Protein AF-A0AA41ME59-F1 (afdb_monomer)

Structure (mmCIF, N/CA/C/O backbone):
data_AF-A0AA41ME59-F1
#
_entry.id   AF-A0AA41ME59-F1
#
loop_
_atom_site.group_PDB
_atom_site.id
_atom_site.type_symbol
_atom_site.label_atom_id
_atom_site.label_alt_id
_atom_site.label_comp_id
_atom_site.label_asym_id
_atom_site.label_entity_id
_atom_site.label_seq_id
_atom_site.pdbx_PDB_ins_code
_atom_site.Cartn_x
_atom_site.Cartn_y
_atom_site.Cartn_z
_atom_site.occupancy
_atom_site.B_iso_or_equiv
_atom_site.auth_seq_id
_atom_site.auth_comp_id
_atom_site.auth_asym_id
_atom_site.auth_atom_id
_atom_site.pdbx_PDB_model_num
ATOM 1 N N . MET A 1 1 ? -13.626 -35.459 -12.668 1.00 35.97 1 MET A N 1
ATOM 2 C CA . MET A 1 1 ? -12.346 -35.009 -12.084 1.00 35.97 1 MET A CA 1
ATOM 3 C C . MET A 1 1 ? -11.992 -33.695 -12.755 1.00 35.97 1 MET A C 1
ATOM 5 O O . MET A 1 1 ? -11.531 -33.716 -13.886 1.00 35.97 1 MET A O 1
ATOM 9 N N . VAL A 1 2 ? -12.325 -32.569 -12.123 1.00 38.31 2 VAL A N 1
ATOM 10 C CA . VAL A 1 2 ? -11.867 -31.252 -12.584 1.00 38.31 2 VAL A CA 1
ATOM 11 C C . VAL A 1 2 ? -10.437 -31.118 -12.087 1.00 38.31 2 VAL A C 1
ATOM 13 O O . VAL A 1 2 ? -10.201 -31.060 -10.885 1.00 38.31 2 VAL A O 1
ATOM 16 N N . TRP A 1 3 ? -9.491 -31.188 -13.014 1.00 37.28 3 TRP A N 1
ATOM 17 C CA . TRP A 1 3 ? -8.118 -30.791 -12.763 1.00 37.28 3 TRP A CA 1
ATOM 18 C C . TRP A 1 3 ? -8.117 -29.268 -12.801 1.00 37.28 3 TRP A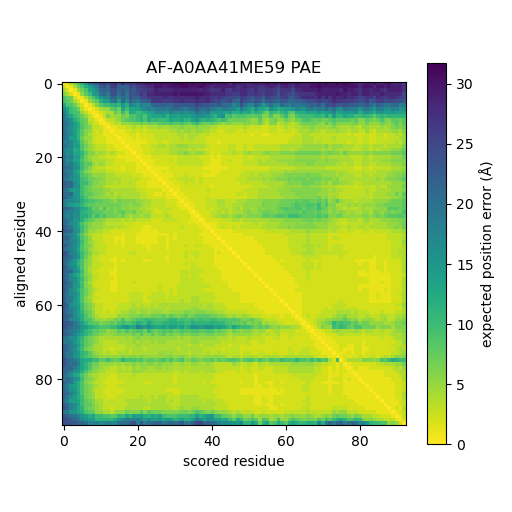 C 1
ATOM 20 O O . TRP A 1 3 ? -8.161 -28.684 -13.880 1.00 37.28 3 TRP A O 1
ATOM 30 N N . SER A 1 4 ? -8.152 -28.623 -11.638 1.00 47.78 4 SER A N 1
ATOM 31 C CA . SER A 1 4 ? -7.836 -27.200 -11.570 1.00 47.78 4 SER A CA 1
ATOM 32 C C . SER A 1 4 ? -6.350 -27.072 -11.867 1.00 47.78 4 SER A C 1
ATOM 34 O O . SER A 1 4 ? -5.514 -27.519 -11.087 1.00 47.78 4 SER A O 1
ATOM 36 N N . THR A 1 5 ? -6.021 -26.540 -13.037 1.00 53.75 5 THR A N 1
ATOM 37 C CA . THR A 1 5 ? -4.665 -26.104 -13.350 1.00 53.75 5 THR A CA 1
ATOM 38 C C . THR A 1 5 ? -4.366 -24.945 -12.400 1.00 53.75 5 THR A C 1
ATOM 40 O O . THR A 1 5 ? -4.960 -23.880 -12.535 1.00 53.75 5 THR A O 1
ATOM 43 N N . GLU A 1 6 ? -3.534 -25.161 -11.380 1.00 61.47 6 GLU A N 1
ATOM 44 C CA . GLU A 1 6 ? -2.984 -24.056 -10.590 1.00 61.47 6 GLU A CA 1
ATOM 45 C C . GLU A 1 6 ? -2.036 -23.274 -11.504 1.00 61.47 6 GLU A C 1
ATOM 47 O O . GLU A 1 6 ? -0.862 -23.609 -11.658 1.00 61.47 6 GLU A O 1
ATOM 52 N N . GLU A 1 7 ? -2.577 -22.269 -12.192 1.00 68.94 7 GLU A N 1
ATOM 53 C CA . GLU A 1 7 ? -1.769 -21.266 -12.873 1.00 68.94 7 GLU A CA 1
ATOM 54 C C . GLU A 1 7 ? -0.934 -20.519 -11.829 1.00 68.94 7 GLU A C 1
ATOM 56 O O . GLU A 1 7 ? -1.420 -20.168 -10.749 1.00 68.94 7 GLU A O 1
ATOM 61 N N . ALA A 1 8 ? 0.346 -20.301 -12.140 1.00 76.12 8 ALA A N 1
ATOM 62 C CA . ALA A 1 8 ? 1.238 -19.575 -11.251 1.00 76.12 8 ALA A CA 1
ATOM 63 C C . ALA A 1 8 ?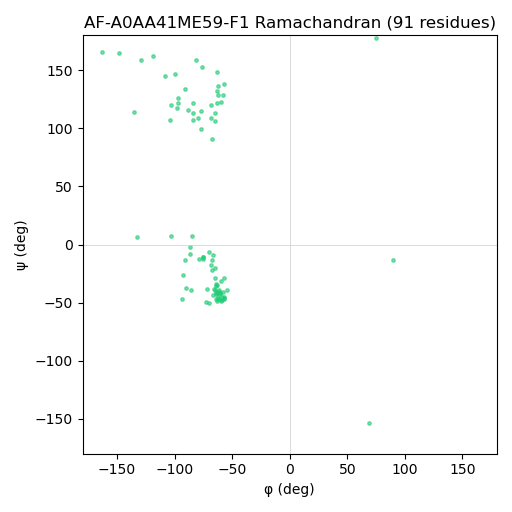 0.661 -18.175 -10.956 1.00 76.12 8 ALA A C 1
ATOM 65 O O . ALA A 1 8 ? 0.155 -17.518 -11.869 1.00 76.12 8 ALA A O 1
ATOM 66 N N . PRO A 1 9 ? 0.731 -17.699 -9.701 1.00 78.94 9 PRO A N 1
ATOM 67 C CA . PRO A 1 9 ? 0.169 -16.408 -9.343 1.00 78.94 9 PRO A CA 1
ATOM 68 C C . PRO A 1 9 ? 0.869 -15.279 -10.108 1.00 78.94 9 PRO A C 1
ATOM 70 O O . PRO A 1 9 ? 2.096 -15.173 -10.101 1.00 78.94 9 PRO A O 1
ATOM 73 N N . ASP A 1 10 ? 0.072 -14.421 -10.745 1.00 87.19 10 ASP A N 1
ATOM 74 C CA . ASP A 1 10 ? 0.555 -13.225 -11.435 1.00 87.19 10 ASP A CA 1
ATOM 75 C C . ASP A 1 10 ? 1.165 -12.232 -10.432 1.00 87.19 10 ASP A C 1
ATOM 77 O O . ASP A 1 10 ? 0.466 -11.644 -9.599 1.00 87.19 10 ASP A O 1
ATOM 81 N N . CYS A 1 11 ? 2.481 -12.030 -10.525 1.00 81.44 11 CYS A N 1
ATOM 82 C CA . CYS A 1 11 ? 3.225 -11.119 -9.660 1.00 81.44 11 CYS A CA 1
ATOM 83 C C . CYS A 1 11 ? 2.894 -9.636 -9.906 1.00 81.44 11 CYS A C 1
ATOM 85 O O . CYS A 1 11 ? 3.137 -8.810 -9.021 1.00 81.44 11 CYS A O 1
ATOM 87 N N . GLY A 1 12 ? 2.285 -9.296 -11.049 1.00 88.81 12 GLY A N 1
ATOM 88 C CA . GLY A 1 12 ? 1.816 -7.947 -11.367 1.00 88.81 12 GLY A CA 1
ATOM 89 C C . GLY A 1 12 ? 0.648 -7.487 -10.493 1.00 88.81 12 GLY A C 1
ATOM 90 O O . GLY A 1 12 ? 0.463 -6.289 -10.287 1.00 88.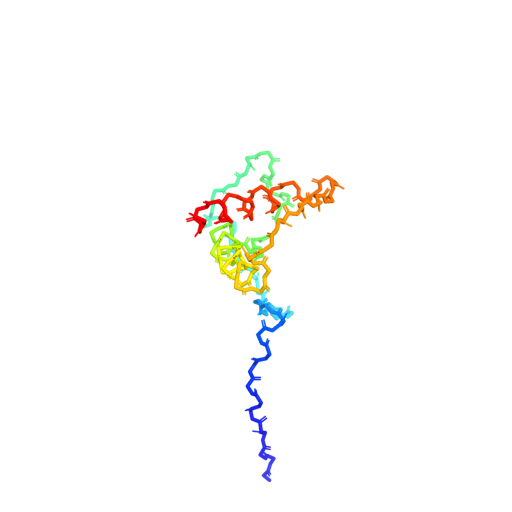81 12 GLY A O 1
ATOM 91 N N . ARG A 1 13 ? -0.103 -8.423 -9.895 1.00 92.94 13 ARG A N 1
ATOM 92 C CA . ARG A 1 13 ? -1.243 -8.114 -9.012 1.00 92.94 13 ARG A CA 1
ATOM 93 C C . ARG A 1 13 ? -0.837 -7.614 -7.623 1.00 92.94 13 ARG A C 1
ATOM 95 O O . ARG A 1 13 ? -1.692 -7.138 -6.879 1.00 92.94 13 ARG A O 1
ATOM 102 N N . GLY A 1 14 ? 0.444 -7.711 -7.265 1.00 94.50 14 GLY A N 1
ATOM 103 C CA . GLY A 1 14 ? 0.934 -7.358 -5.935 1.00 94.50 14 GLY A CA 1
ATOM 104 C C . GLY A 1 14 ? 0.454 -8.321 -4.843 1.00 94.50 14 GLY A C 1
ATOM 105 O O . GLY A 1 14 ? 0.202 -9.498 -5.093 1.00 94.50 14 GLY A O 1
ATOM 106 N N . VAL A 1 15 ? 0.367 -7.826 -3.605 1.00 94.81 15 VAL A N 1
ATOM 107 C CA . VAL A 1 15 ? -0.122 -8.619 -2.466 1.00 94.81 15 VAL A CA 1
ATOM 108 C C . VAL A 1 15 ? -1.645 -8.703 -2.546 1.00 94.81 15 VAL A C 1
ATOM 110 O O . VAL A 1 15 ? -2.332 -7.691 -2.420 1.00 94.81 15 VAL A O 1
ATOM 113 N N . VAL A 1 16 ? -2.173 -9.909 -2.758 1.00 96.00 16 VAL A N 1
ATOM 114 C CA . VAL A 1 16 ? -3.616 -10.141 -2.895 1.00 96.00 16 VAL A CA 1
ATOM 115 C C . VAL A 1 16 ? -4.255 -10.271 -1.513 1.00 96.00 16 VAL A C 1
ATOM 117 O O . VAL A 1 16 ? -4.017 -11.243 -0.800 1.00 96.00 16 VAL A O 1
ATOM 120 N N . ILE A 1 17 ? -5.096 -9.302 -1.154 1.00 96.12 17 ILE A N 1
ATOM 121 C CA . ILE A 1 17 ? -5.958 -9.350 0.033 1.00 96.12 17 ILE A CA 1
ATOM 122 C C . ILE A 1 17 ? -7.343 -9.801 -0.427 1.00 96.12 17 ILE A C 1
ATOM 124 O O . ILE A 1 17 ? -7.970 -9.139 -1.249 1.00 96.12 17 ILE A O 1
ATOM 128 N N . THR A 1 18 ? -7.803 -10.950 0.062 1.00 96.44 18 THR A N 1
ATOM 129 C CA . THR A 1 18 ? -9.115 -11.511 -0.297 1.00 96.44 18 THR A CA 1
ATOM 130 C C . THR A 1 18 ? -10.254 -10.787 0.418 1.00 96.44 18 THR A C 1
ATOM 132 O O . THR A 1 18 ? -10.073 -10.368 1.558 1.00 96.44 18 THR A O 1
ATOM 135 N N . ASP A 1 19 ? -11.455 -10.775 -0.163 1.00 95.88 19 ASP A N 1
ATOM 136 C CA . ASP A 1 19 ? -12.644 -10.128 0.426 1.00 95.88 19 ASP A CA 1
ATOM 137 C C . ASP A 1 19 ? -13.013 -10.651 1.826 1.00 95.88 19 ASP A C 1
ATOM 139 O O . ASP A 1 19 ? -13.546 -9.917 2.654 1.00 95.88 19 ASP A O 1
ATOM 143 N N . ASN A 1 20 ? -12.681 -11.912 2.118 1.00 96.31 20 ASN A N 1
ATOM 144 C CA . ASN A 1 20 ? -12.935 -12.546 3.415 1.00 96.31 20 ASN A CA 1
ATOM 145 C C . ASN A 1 20 ? -11.841 -12.263 4.462 1.00 96.31 20 ASN A C 1
ATOM 147 O O . ASN A 1 20 ? -11.842 -12.881 5.527 1.00 96.31 20 ASN A O 1
ATOM 151 N N . TRP A 1 21 ? -10.878 -11.385 4.169 1.00 97.19 21 TRP A N 1
ATOM 152 C CA . TRP A 1 21 ? -9.804 -11.046 5.097 1.00 97.19 21 TRP A CA 1
ATOM 153 C C . TRP A 1 21 ? -10.362 -10.271 6.303 1.00 97.19 21 TRP A C 1
ATOM 155 O O . TRP A 1 21 ? -10.912 -9.182 6.128 1.00 97.19 21 TRP A O 1
ATOM 165 N N . PRO A 1 22 ? -10.215 -10.787 7.537 1.00 96.00 22 PRO A N 1
ATOM 166 C CA . PRO A 1 22 ? -10.815 -10.163 8.715 1.00 96.00 22 PRO A CA 1
ATOM 167 C C . PRO A 1 22 ? -10.081 -8.896 9.186 1.00 96.00 22 PRO A C 1
ATOM 169 O O . PRO A 1 22 ? -10.619 -8.165 10.017 1.00 96.00 22 PRO A O 1
ATOM 172 N N . GLY A 1 23 ? -8.874 -8.627 8.673 1.00 97.12 23 GLY A N 1
ATOM 173 C CA . GLY A 1 23 ? -7.988 -7.597 9.214 1.00 97.12 23 GLY A CA 1
ATOM 174 C C . GLY A 1 23 ? -7.320 -8.023 10.524 1.00 97.12 23 GLY A C 1
ATOM 175 O O . GLY A 1 23 ? -7.565 -9.109 11.050 1.00 97.12 23 GLY A O 1
ATOM 176 N N . TYR A 1 24 ? -6.463 -7.153 11.054 1.00 97.50 24 TYR A N 1
ATOM 177 C CA . TYR A 1 24 ? -5.851 -7.332 12.367 1.00 97.50 24 TYR A CA 1
ATOM 178 C C . TYR A 1 24 ? -6.568 -6.511 13.443 1.00 97.50 24 TYR A C 1
ATOM 180 O O . TYR A 1 24 ? -7.020 -5.392 13.186 1.00 97.50 24 TYR A O 1
ATOM 188 N N . ASP A 1 25 ? -6.619 -7.043 14.665 1.00 96.81 25 ASP A N 1
ATOM 189 C CA . ASP A 1 25 ? -7.147 -6.326 15.828 1.00 96.81 25 ASP A CA 1
ATOM 190 C C . ASP A 1 25 ? -6.287 -5.088 16.139 1.00 96.81 25 ASP A C 1
ATOM 192 O O . ASP A 1 25 ? -5.058 -5.163 16.206 1.00 96.81 25 ASP A O 1
ATOM 196 N N . LEU A 1 26 ? -6.948 -3.948 16.347 1.00 95.94 26 LEU A N 1
ATOM 197 C CA . LEU A 1 26 ? -6.331 -2.667 16.692 1.00 95.94 26 LEU A CA 1
ATOM 198 C C . LEU A 1 26 ? -5.543 -2.729 18.001 1.00 95.94 26 LEU A C 1
ATOM 200 O O . LEU A 1 26 ? -4.537 -2.039 18.128 1.00 95.94 26 LEU A O 1
ATOM 204 N N . ASN A 1 27 ? -5.959 -3.568 18.952 1.00 94.12 27 ASN A N 1
ATOM 205 C CA . ASN A 1 27 ? -5.307 -3.696 20.259 1.00 94.12 27 ASN A CA 1
ATOM 206 C C . ASN A 1 27 ? -3.898 -4.306 20.178 1.00 94.12 27 ASN A C 1
ATOM 208 O O . ASN A 1 27 ? -3.144 -4.243 21.147 1.00 94.12 27 ASN A O 1
ATOM 212 N N . LEU A 1 28 ? -3.538 -4.897 19.035 1.00 95.31 28 LEU A N 1
ATOM 213 C CA . LEU A 1 28 ? -2.210 -5.460 18.786 1.00 95.31 28 LEU A CA 1
ATOM 214 C C . LEU A 1 28 ? -1.211 -4.419 18.255 1.00 95.31 28 LEU A C 1
ATOM 216 O O . LEU A 1 28 ? -0.026 -4.725 18.132 1.00 95.31 28 LEU A O 1
ATOM 220 N N . PHE A 1 29 ? -1.667 -3.204 17.932 1.00 96.19 29 PHE A N 1
ATOM 221 C CA . PHE A 1 29 ? -0.857 -2.162 17.305 1.00 96.19 29 PHE A CA 1
ATOM 222 C C . PHE A 1 29 ? -0.957 -0.836 18.051 1.00 96.19 29 PHE A C 1
ATOM 224 O O . PHE A 1 29 ? -1.916 -0.548 18.762 1.00 96.19 29 PHE A O 1
ATOM 231 N N . THR A 1 30 ? 0.040 0.016 17.838 1.00 95.12 30 THR A N 1
ATOM 232 C CA . THR A 1 30 ? -0.014 1.413 18.257 1.00 95.12 30 THR A CA 1
ATOM 233 C C . THR A 1 30 ? -0.586 2.265 17.127 1.00 95.12 30 THR A C 1
ATOM 235 O O . THR A 1 30 ? -0.200 2.133 15.966 1.00 95.12 30 THR A O 1
ATOM 238 N N . TYR A 1 31 ? -1.528 3.145 17.459 1.00 95.25 31 TYR A N 1
ATOM 239 C CA . TYR A 1 31 ? -2.141 4.074 16.511 1.00 95.25 31 TYR A CA 1
ATOM 240 C C . TYR A 1 31 ? -2.539 5.384 17.215 1.00 95.25 31 TYR A C 1
ATOM 242 O O . TYR A 1 31 ? -2.519 5.447 18.450 1.00 95.25 31 TYR A O 1
ATOM 250 N N . PRO A 1 32 ? -2.833 6.465 16.466 1.00 95.19 32 PRO A N 1
ATOM 251 C CA . PRO A 1 32 ? -3.108 7.770 17.056 1.00 95.19 32 PRO A CA 1
ATOM 252 C C . PRO A 1 32 ? -4.282 7.738 18.036 1.00 95.19 32 PRO A C 1
ATOM 254 O O . PRO A 1 32 ? -5.378 7.293 17.702 1.00 95.19 32 PRO A O 1
ATOM 257 N N . GLN A 1 33 ? -4.059 8.272 19.241 1.00 93.38 33 GLN A N 1
ATOM 258 C CA . GLN A 1 33 ? -5.032 8.166 20.331 1.00 93.38 33 GLN A CA 1
ATOM 259 C C . GLN A 1 33 ? -6.350 8.901 20.046 1.00 93.38 33 GLN A C 1
ATOM 261 O O . GLN A 1 33 ? -7.408 8.510 20.521 1.00 93.38 33 GLN A O 1
ATOM 266 N N . HIS A 1 34 ? -6.311 9.960 19.243 1.00 95.12 34 HIS A N 1
ATOM 267 C CA . HIS A 1 34 ? -7.521 10.695 18.877 1.00 95.12 34 HIS A CA 1
ATOM 268 C C . HIS A 1 34 ? -8.451 9.911 17.935 1.00 95.12 34 HIS A C 1
ATOM 270 O O . HIS A 1 34 ? -9.542 10.390 17.671 1.00 95.12 34 HIS A O 1
ATOM 276 N N . CYS A 1 35 ? -8.032 8.740 17.440 1.00 91.62 35 CYS A N 1
ATOM 277 C CA . CYS A 1 35 ? -8.839 7.847 16.606 1.00 91.62 35 CYS A CA 1
ATOM 278 C C . CYS A 1 35 ? -9.374 6.625 17.377 1.00 91.62 35 CYS A C 1
ATOM 280 O O . CYS A 1 35 ? -9.881 5.684 16.759 1.00 91.62 35 CYS A O 1
ATOM 282 N N . TYR A 1 36 ? -9.207 6.567 18.706 1.00 92.00 36 TYR A N 1
ATOM 283 C CA . TYR A 1 36 ? -9.743 5.464 19.510 1.00 92.00 36 TYR A CA 1
ATOM 284 C C . TYR A 1 36 ? -11.267 5.385 19.359 1.00 92.00 36 TYR A C 1
ATOM 286 O O . TYR A 1 36 ? -11.977 6.338 19.663 1.00 92.00 36 TYR A O 1
ATOM 294 N N . GLY A 1 37 ? -11.76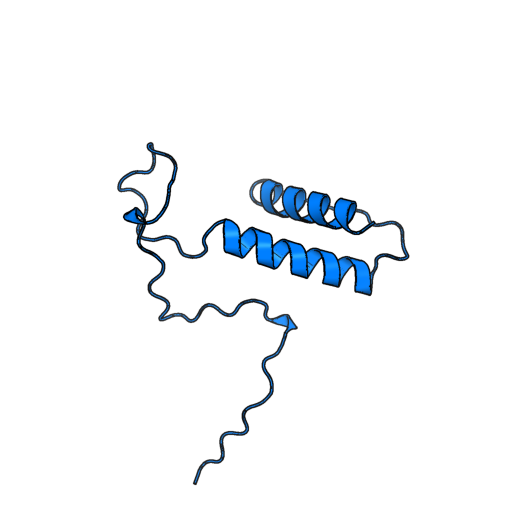4 4.224 18.926 1.00 93.50 37 GLY A N 1
ATOM 295 C CA . GLY A 1 37 ? -13.194 3.977 18.702 1.00 93.50 37 GLY A CA 1
ATOM 296 C C . GLY A 1 37 ? -13.697 4.313 17.293 1.00 93.50 37 GLY A C 1
ATOM 297 O O . GLY A 1 37 ? -14.770 3.845 16.923 1.00 93.50 37 GLY A O 1
ATOM 298 N N . ASP A 1 38 ? -12.910 5.030 16.485 1.00 96.56 38 ASP A N 1
ATOM 299 C CA . ASP A 1 38 ? -13.288 5.417 15.116 1.00 96.56 38 ASP A CA 1
ATOM 300 C C . ASP A 1 38 ? -12.844 4.397 14.055 1.00 96.56 38 ASP A C 1
ATOM 302 O O . ASP A 1 38 ? -13.272 4.442 12.900 1.00 96.56 38 ASP A O 1
ATOM 306 N N . LEU A 1 39 ? -11.962 3.470 14.433 1.00 96.56 39 LEU A N 1
ATOM 307 C CA . LEU A 1 39 ? -11.391 2.455 13.552 1.00 96.56 39 LEU A CA 1
ATOM 308 C C . LEU A 1 39 ? -11.956 1.072 13.888 1.00 96.56 39 LEU A C 1
ATOM 310 O O . LEU A 1 39 ? -12.186 0.746 15.050 1.00 96.56 39 LEU A O 1
ATOM 314 N N . LYS A 1 40 ? -12.141 0.229 12.862 1.00 96.00 40 LYS A N 1
ATOM 315 C CA . LYS A 1 40 ? -12.681 -1.133 13.021 1.00 96.00 40 LYS A CA 1
ATOM 316 C C . LYS A 1 40 ? -11.594 -2.204 13.169 1.00 96.00 40 LYS A C 1
ATOM 318 O O . LYS A 1 40 ? -11.706 -3.075 14.021 1.00 96.00 40 LYS A O 1
ATOM 323 N N . TYR A 1 41 ? -10.582 -2.167 12.307 1.00 96.75 41 TYR A N 1
ATOM 324 C CA . TYR A 1 41 ? -9.455 -3.104 12.270 1.00 96.75 41 TYR A CA 1
ATOM 325 C C . TYR A 1 41 ? -8.316 -2.492 11.443 1.00 96.75 41 TYR A C 1
ATOM 327 O O . TYR A 1 41 ? -8.530 -1.540 10.687 1.00 96.75 41 TYR A O 1
ATOM 335 N N . VAL A 1 42 ? -7.111 -3.052 11.539 1.00 97.81 42 VAL A N 1
ATOM 336 C CA . VAL A 1 42 ? -5.983 -2.709 10.661 1.00 97.81 42 VAL A CA 1
ATOM 337 C C . VAL A 1 42 ? -6.032 -3.602 9.422 1.00 97.81 42 VAL A C 1
ATOM 339 O O . VAL A 1 42 ? -5.890 -4.817 9.531 1.00 97.81 42 VAL A O 1
ATOM 342 N N . LEU A 1 43 ? -6.236 -3.023 8.235 1.00 97.94 43 LEU A N 1
ATOM 343 C CA . LEU A 1 43 ? -6.243 -3.802 6.989 1.00 97.94 43 LEU A CA 1
ATOM 344 C C . LEU A 1 43 ? -4.824 -4.241 6.602 1.00 97.94 43 LEU A C 1
ATOM 346 O O . LEU A 1 43 ? -4.590 -5.419 6.339 1.00 97.94 43 LEU A O 1
ATOM 350 N N . ILE A 1 44 ? -3.889 -3.286 6.598 1.00 97.56 44 ILE A N 1
ATOM 351 C CA . ILE A 1 44 ? -2.482 -3.487 6.245 1.00 97.56 44 ILE A CA 1
ATOM 352 C C . ILE A 1 44 ? -1.616 -2.750 7.279 1.00 97.56 44 ILE A C 1
ATOM 354 O O . ILE A 1 44 ? -1.674 -1.520 7.349 1.00 97.56 44 ILE A O 1
ATOM 358 N N . PRO A 1 45 ? -0.830 -3.464 8.099 1.00 97.31 45 PRO A N 1
ATOM 359 C CA . PRO A 1 45 ? 0.120 -2.857 9.022 1.00 97.31 45 PRO A CA 1
ATOM 360 C C . PRO A 1 45 ? 1.210 -2.074 8.290 1.00 97.31 45 PRO A C 1
ATOM 362 O O . PRO A 1 45 ? 1.653 -2.473 7.213 1.00 97.31 45 PRO A O 1
ATOM 365 N N . GLN A 1 46 ? 1.715 -1.010 8.919 1.00 96.56 46 GLN A N 1
ATOM 366 C CA . GLN A 1 46 ? 2.761 -0.164 8.335 1.00 96.56 46 GLN A CA 1
ATOM 367 C C . GLN A 1 46 ? 4.007 -0.959 7.912 1.00 96.56 46 GLN A C 1
ATOM 369 O O . GLN A 1 46 ? 4.553 -0.683 6.851 1.00 96.56 46 GLN A O 1
ATOM 374 N N . GLY A 1 47 ? 4.428 -1.962 8.691 1.00 96.38 47 GLY A N 1
ATOM 375 C CA . GLY A 1 47 ? 5.585 -2.798 8.344 1.00 96.38 47 GLY A CA 1
ATOM 376 C C . GLY A 1 47 ? 5.421 -3.520 7.003 1.00 96.38 47 GLY A C 1
ATOM 377 O O . GLY A 1 47 ? 6.294 -3.427 6.153 1.00 96.38 47 GLY A O 1
ATOM 378 N N . ILE A 1 48 ? 4.250 -4.121 6.756 1.00 97.19 48 ILE A N 1
ATOM 379 C CA . ILE A 1 48 ? 3.964 -4.822 5.490 1.00 97.19 48 ILE A CA 1
ATOM 380 C C . ILE A 1 48 ? 3.984 -3.850 4.301 1.00 97.19 48 ILE A C 1
ATOM 382 O O . ILE A 1 48 ? 4.417 -4.209 3.205 1.00 97.19 48 ILE A O 1
ATOM 386 N N . ILE A 1 49 ? 3.524 -2.610 4.507 1.00 97.56 49 ILE A N 1
ATOM 387 C CA . ILE A 1 49 ? 3.578 -1.562 3.480 1.00 97.56 49 ILE A CA 1
ATOM 388 C C . ILE A 1 49 ? 5.036 -1.247 3.132 1.00 97.56 49 ILE A C 1
ATOM 390 O O . ILE A 1 49 ? 5.377 -1.241 1.952 1.00 97.56 49 ILE A O 1
ATOM 394 N N . VAL A 1 50 ? 5.891 -1.037 4.137 1.00 96.81 50 VAL A N 1
ATOM 395 C CA . VAL A 1 50 ? 7.322 -0.744 3.945 1.00 96.81 50 VAL A CA 1
ATOM 396 C C . VAL A 1 50 ? 8.028 -1.904 3.239 1.00 96.81 50 VAL A C 1
ATOM 398 O O . VAL A 1 50 ? 8.682 -1.680 2.223 1.00 96.81 50 VAL A O 1
ATOM 401 N N . ASP A 1 51 ? 7.808 -3.146 3.678 1.00 97.06 51 ASP A N 1
ATOM 402 C CA . ASP A 1 51 ? 8.393 -4.339 3.049 1.00 97.06 51 ASP A CA 1
ATOM 403 C C . ASP A 1 51 ? 7.994 -4.451 1.568 1.00 97.06 51 ASP A C 1
ATOM 405 O O . ASP A 1 51 ? 8.801 -4.786 0.691 1.00 97.06 51 ASP A O 1
ATOM 409 N N . ARG A 1 52 ? 6.728 -4.144 1.249 1.00 97.50 52 ARG A N 1
ATOM 410 C CA . ARG A 1 52 ? 6.257 -4.172 -0.137 1.00 97.50 52 ARG A CA 1
ATOM 411 C C . ARG A 1 52 ? 6.830 -3.021 -0.959 1.00 97.50 52 ARG A C 1
ATOM 413 O O . ARG A 1 52 ? 7.151 -3.244 -2.128 1.00 97.50 52 ARG A O 1
ATOM 420 N N . ILE A 1 53 ? 6.966 -1.832 -0.377 1.00 97.62 53 ILE A N 1
ATOM 421 C CA . ILE A 1 53 ? 7.595 -0.674 -1.021 1.00 97.62 53 ILE A CA 1
ATOM 422 C C . ILE A 1 53 ? 9.067 -0.966 -1.328 1.00 97.62 53 ILE A C 1
ATOM 424 O O . ILE A 1 53 ? 9.508 -0.670 -2.435 1.00 97.62 53 ILE A O 1
ATOM 428 N N . GLU A 1 54 ? 9.809 -1.609 -0.423 1.00 96.69 54 GLU A N 1
ATOM 429 C CA . GLU A 1 54 ? 11.201 -2.004 -0.667 1.00 96.69 54 GLU A CA 1
ATOM 430 C C . GLU A 1 54 ? 11.307 -2.903 -1.905 1.00 96.69 54 GLU A C 1
ATOM 432 O O . GLU A 1 54 ? 12.143 -2.687 -2.788 1.00 96.69 54 GLU A O 1
ATOM 437 N N . ARG A 1 55 ? 10.429 -3.907 -2.006 1.00 96.44 55 ARG A N 1
ATOM 438 C CA . ARG A 1 55 ? 10.387 -4.782 -3.180 1.00 96.44 55 ARG A CA 1
ATOM 439 C C . ARG A 1 55 ? 10.010 -4.013 -4.444 1.00 96.44 55 ARG A C 1
ATOM 441 O O . ARG A 1 55 ? 10.654 -4.216 -5.467 1.00 96.44 55 ARG A O 1
ATOM 448 N N . LEU A 1 56 ? 9.023 -3.123 -4.363 1.00 96.44 56 LEU A N 1
ATOM 449 C CA . LEU A 1 56 ? 8.604 -2.294 -5.490 1.00 96.44 56 LEU A CA 1
ATOM 450 C C . LEU A 1 56 ? 9.744 -1.393 -5.981 1.00 96.44 56 LEU 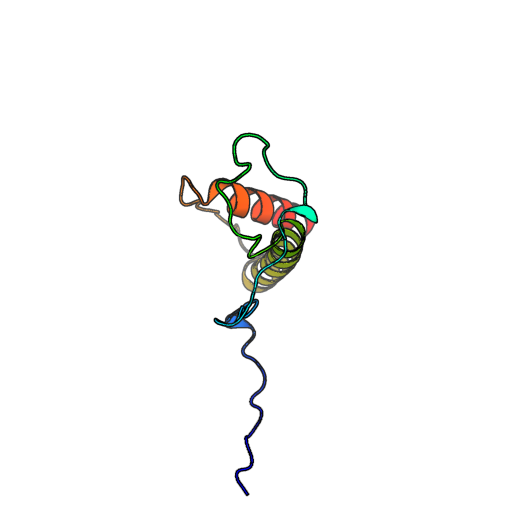A C 1
ATOM 452 O O . LEU A 1 56 ? 9.958 -1.290 -7.181 1.00 96.44 56 LEU A O 1
ATOM 456 N N . ALA A 1 57 ? 10.518 -0.793 -5.076 1.00 96.31 57 ALA A N 1
ATOM 457 C CA . ALA A 1 57 ? 11.676 0.022 -5.430 1.00 96.31 57 ALA A CA 1
ATOM 458 C C . ALA A 1 57 ? 12.744 -0.794 -6.180 1.00 96.31 57 ALA A C 1
ATOM 460 O O . ALA A 1 57 ? 13.284 -0.323 -7.179 1.00 96.31 57 ALA A O 1
ATOM 461 N N . LYS A 1 58 ? 13.005 -2.042 -5.759 1.00 95.44 58 LYS A N 1
ATOM 462 C CA . LYS A 1 58 ? 13.907 -2.960 -6.482 1.00 95.44 58 LYS A CA 1
ATOM 463 C C . LYS A 1 58 ? 13.392 -3.291 -7.881 1.00 95.44 58 LYS A C 1
ATOM 465 O O . LYS A 1 58 ? 14.188 -3.337 -8.815 1.00 95.44 58 LYS A O 1
ATOM 470 N N . ASP A 1 59 ? 12.087 -3.503 -8.021 1.00 95.38 59 ASP A N 1
ATOM 471 C CA . ASP A 1 59 ? 11.464 -3.791 -9.313 1.00 95.38 59 ASP A CA 1
ATOM 472 C C . ASP A 1 59 ? 11.560 -2.559 -10.247 1.00 95.38 59 ASP A C 1
ATOM 474 O O . ASP A 1 59 ? 12.010 -2.690 -11.382 1.00 95.38 59 ASP A O 1
ATOM 478 N N . ILE A 1 60 ? 11.298 -1.341 -9.744 1.00 94.81 60 ILE A N 1
ATOM 479 C CA . ILE A 1 60 ? 11.481 -0.081 -10.497 1.00 94.81 60 ILE A CA 1
ATOM 480 C C . ILE A 1 60 ? 12.939 0.096 -10.947 1.00 94.81 60 ILE A C 1
ATOM 482 O O . ILE A 1 60 ? 13.193 0.381 -12.117 1.00 94.81 60 ILE A O 1
ATOM 486 N N . MET A 1 61 ? 13.909 -0.080 -10.042 1.00 94.12 61 MET A N 1
ATOM 487 C CA . MET A 1 61 ? 15.333 0.068 -10.375 1.00 94.12 61 MET A CA 1
ATOM 488 C C . MET A 1 61 ? 15.796 -0.956 -11.407 1.00 94.12 61 MET A C 1
ATOM 490 O O . MET A 1 61 ? 16.624 -0.642 -12.259 1.00 94.12 61 MET A O 1
ATOM 494 N N . LYS A 1 62 ? 15.253 -2.173 -11.361 1.00 94.12 62 LYS A N 1
ATOM 495 C CA . LYS A 1 62 ? 15.550 -3.205 -12.352 1.00 94.12 62 LYS A CA 1
ATOM 496 C C . LYS A 1 62 ? 15.043 -2.821 -13.745 1.00 94.12 62 LYS A C 1
ATOM 498 O O . LYS A 1 62 ? 15.735 -3.092 -14.724 1.00 94.12 62 LYS A O 1
ATOM 503 N N . ASP A 1 63 ? 13.869 -2.204 -13.824 1.00 93.69 63 ASP A N 1
ATOM 504 C CA . ASP A 1 63 ? 13.207 -1.924 -15.097 1.00 93.69 63 ASP A CA 1
ATOM 505 C C . ASP A 1 63 ? 13.682 -0.610 -15.741 1.00 93.69 63 ASP A C 1
ATOM 507 O O . ASP A 1 63 ? 13.860 -0.557 -16.958 1.00 93.69 63 ASP A O 1
ATOM 511 N N . ILE A 1 64 ? 13.912 0.445 -14.946 1.00 93.69 64 ILE A N 1
ATOM 512 C CA . ILE A 1 64 ? 14.237 1.796 -15.450 1.00 93.69 64 ILE A CA 1
ATOM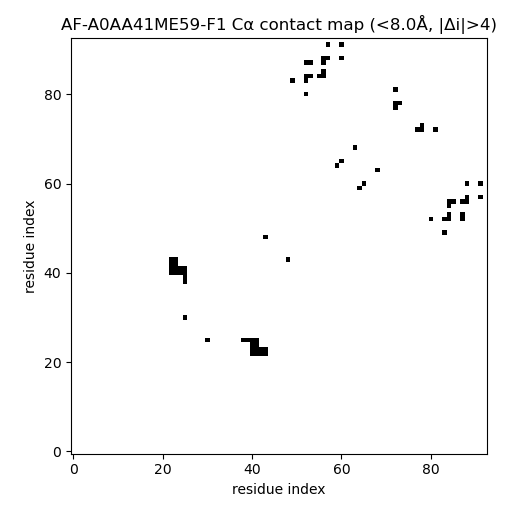 513 C C . ILE A 1 64 ? 15.438 2.473 -14.766 1.00 93.69 64 ILE A C 1
ATOM 515 O O . ILE A 1 64 ? 15.724 3.633 -15.054 1.00 93.69 64 ILE A O 1
ATOM 519 N N . GLY A 1 65 ? 16.172 1.780 -13.891 1.00 88.81 65 GLY A N 1
ATOM 520 C CA . GLY A 1 65 ? 17.263 2.365 -13.092 1.00 88.81 65 GLY A CA 1
ATOM 521 C C . GLY A 1 65 ? 18.496 2.833 -13.873 1.00 88.81 65 GLY A C 1
ATOM 522 O O . GLY A 1 65 ? 19.360 3.489 -13.303 1.00 88.81 65 GLY A O 1
ATOM 523 N N . TYR A 1 66 ? 18.592 2.519 -15.169 1.00 88.56 66 TYR A N 1
ATOM 524 C CA . TYR A 1 66 ? 19.689 2.964 -16.040 1.00 88.56 66 TYR A CA 1
ATOM 525 C C . TYR A 1 66 ? 19.450 4.342 -16.683 1.00 88.56 66 TYR A C 1
ATOM 527 O O . TYR A 1 66 ? 20.297 4.819 -17.438 1.00 88.56 66 TYR A O 1
ATOM 535 N N . CYS A 1 67 ? 18.299 4.967 -16.434 1.00 88.25 67 CYS A N 1
ATOM 536 C CA . CYS A 1 67 ? 17.931 6.280 -16.962 1.00 88.25 67 CYS A CA 1
ATOM 537 C C . CYS A 1 67 ? 17.709 7.282 -15.825 1.00 88.25 67 CYS A C 1
ATOM 539 O O . CYS A 1 67 ? 17.460 6.892 -14.686 1.00 88.25 67 CYS A O 1
ATOM 541 N N . ASP A 1 68 ? 17.736 8.577 -16.143 1.00 89.25 68 ASP A N 1
ATOM 542 C CA . ASP A 1 68 ? 17.313 9.607 -15.194 1.00 89.25 68 ASP A CA 1
ATOM 543 C C . ASP A 1 68 ? 15.823 9.430 -14.861 1.00 89.25 68 ASP A C 1
ATOM 545 O O . ASP A 1 68 ? 14.960 9.464 -15.744 1.00 89.25 68 ASP A O 1
ATOM 549 N N . ILE A 1 69 ? 15.512 9.242 -13.576 1.00 90.81 69 ILE A N 1
ATOM 550 C CA . ILE A 1 69 ? 14.146 9.016 -13.094 1.00 90.81 69 ILE A CA 1
ATOM 551 C C . ILE A 1 69 ? 13.554 10.337 -12.591 1.00 90.81 69 ILE A C 1
ATOM 553 O O . ILE A 1 69 ? 14.057 10.942 -11.645 1.00 90.81 69 ILE A O 1
ATOM 557 N N . MET A 1 70 ? 12.428 10.755 -13.174 1.00 93.38 70 MET A N 1
ATOM 558 C CA . MET A 1 70 ? 11.574 11.809 -12.619 1.00 93.38 70 MET A CA 1
ATOM 559 C C . MET A 1 70 ? 10.422 11.174 -11.834 1.00 93.38 70 MET A C 1
ATOM 561 O O . MET A 1 70 ? 9.663 10.376 -12.380 1.00 93.38 70 MET A O 1
ATOM 565 N N . VAL A 1 71 ? 10.249 11.564 -10.569 1.00 94.31 71 VAL A N 1
ATOM 566 C CA . VAL A 1 71 ? 9.133 11.097 -9.734 1.00 94.31 71 VAL A CA 1
ATOM 567 C C . VAL A 1 71 ? 8.064 12.180 -9.626 1.00 94.31 71 VAL A C 1
ATOM 569 O O . VAL A 1 71 ? 8.322 13.272 -9.122 1.00 94.31 71 VAL A O 1
ATOM 572 N N . LEU A 1 72 ? 6.846 11.863 -10.074 1.00 96.69 72 LEU A N 1
ATOM 573 C CA . LEU A 1 72 ? 5.670 12.722 -9.943 1.00 96.69 72 LEU A CA 1
ATOM 574 C C . LEU A 1 72 ? 4.752 12.189 -8.836 1.00 96.69 72 LEU A C 1
ATOM 576 O O . LEU A 1 72 ? 4.074 11.178 -9.008 1.00 96.69 72 LEU A O 1
ATOM 580 N N . CYS A 1 73 ? 4.713 12.885 -7.701 1.00 97.44 73 CYS A N 1
ATOM 581 C CA . CYS A 1 73 ? 3.839 12.531 -6.585 1.00 97.44 73 CYS A CA 1
ATOM 582 C C . CYS A 1 73 ? 2.435 13.114 -6.775 1.00 97.44 73 CYS A C 1
ATOM 584 O O . CYS A 1 73 ? 2.265 14.332 -6.850 1.00 97.44 73 CYS A O 1
ATOM 586 N N . VAL A 1 74 ? 1.417 12.250 -6.793 1.00 96.62 74 VAL A N 1
ATOM 587 C CA . VAL A 1 74 ? 0.014 12.680 -6.792 1.00 96.62 74 VAL A CA 1
ATOM 588 C C . VAL A 1 74 ? -0.430 12.948 -5.354 1.00 96.62 74 VAL A 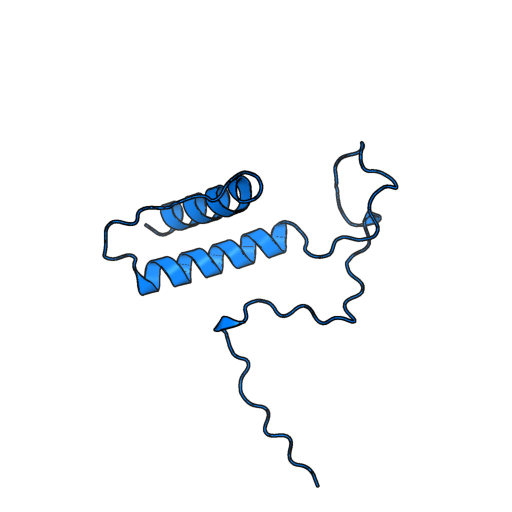C 1
ATOM 590 O O . VAL A 1 74 ? -0.610 12.038 -4.541 1.00 96.62 74 VAL A O 1
ATOM 593 N N . LEU A 1 75 ? -0.590 14.229 -5.038 1.00 95.62 75 LEU A N 1
ATOM 594 C CA . LEU A 1 75 ? -1.011 14.712 -3.725 1.00 95.62 75 LEU A CA 1
ATOM 595 C C . LEU A 1 75 ? -2.539 14.645 -3.546 1.00 95.62 75 LEU A C 1
ATOM 597 O O . LEU A 1 75 ? -3.288 14.629 -4.516 1.00 95.62 75 LEU A O 1
ATOM 601 N N . GLN A 1 76 ? -3.062 14.625 -2.314 1.00 93.44 76 GLN A N 1
ATOM 602 C CA . GLN A 1 76 ? -2.357 14.716 -1.021 1.00 93.44 76 GLN A CA 1
ATOM 603 C C . GLN A 1 76 ? -1.953 13.347 -0.457 1.00 93.44 76 GLN A C 1
ATOM 605 O O . GLN A 1 76 ? -0.855 13.209 0.071 1.00 93.44 76 GLN A O 1
ATOM 610 N N . GLY A 1 77 ? -2.797 12.324 -0.619 1.00 93.88 77 GLY A N 1
ATOM 611 C CA . GLY A 1 77 ? -2.620 11.006 0.008 1.00 93.88 77 GLY A CA 1
ATOM 612 C C . GLY A 1 77 ? -1.386 10.216 -0.445 1.00 93.88 77 GLY A C 1
ATOM 613 O O . GLY A 1 77 ? -0.922 9.349 0.290 1.00 93.88 77 GLY A O 1
ATOM 614 N N . GLY A 1 78 ? -0.811 10.532 -1.610 1.00 94.12 78 GLY A N 1
ATOM 615 C CA . GLY A 1 78 ? 0.377 9.849 -2.129 1.00 94.12 78 GLY A CA 1
ATOM 616 C C . GLY A 1 78 ? 1.690 10.232 -1.445 1.00 94.12 78 GLY A C 1
ATOM 617 O O . GLY A 1 78 ? 2.690 9.553 -1.665 1.00 94.12 78 GLY A O 1
ATOM 618 N N . TYR A 1 79 ? 1.713 11.283 -0.612 1.00 96.56 79 TYR A N 1
ATOM 619 C CA . TYR A 1 79 ? 2.963 11.851 -0.094 1.00 96.56 79 TYR A CA 1
ATOM 620 C C . TYR A 1 79 ? 3.825 10.827 0.658 1.00 96.56 79 TYR A C 1
ATOM 622 O O . TYR A 1 79 ? 5.025 10.752 0.412 1.00 96.56 79 TYR A O 1
ATOM 630 N N . LYS A 1 80 ? 3.216 10.017 1.537 1.00 95.75 80 LYS A N 1
ATOM 631 C CA . LYS A 1 80 ? 3.937 9.052 2.375 1.00 95.75 80 LYS A CA 1
ATOM 632 C C . LYS A 1 80 ? 4.489 7.899 1.541 1.00 95.75 80 LYS A C 1
ATOM 634 O O . LYS A 1 80 ? 5.681 7.645 1.587 1.00 95.75 80 LYS A O 1
ATOM 639 N N . CYS A 1 81 ? 3.646 7.289 0.707 1.00 95.44 81 CYS A N 1
ATOM 640 C CA . CYS A 1 81 ? 4.068 6.227 -0.209 1.00 95.44 81 CYS A CA 1
ATOM 641 C C . CYS A 1 81 ? 5.189 6.703 -1.145 1.00 95.44 81 CYS A C 1
ATOM 643 O O . CYS A 1 81 ? 6.205 6.033 -1.286 1.00 95.44 81 CYS A O 1
ATOM 645 N N . CYS A 1 82 ? 5.048 7.893 -1.737 1.00 96.75 82 CYS A N 1
ATOM 646 C CA . CYS A 1 82 ? 6.070 8.448 -2.618 1.00 96.75 82 CYS A CA 1
ATOM 647 C C . CYS A 1 82 ? 7.387 8.727 -1.884 1.00 96.75 82 CYS A C 1
ATOM 649 O O . CYS A 1 82 ? 8.450 8.478 -2.448 1.00 96.75 82 CYS A O 1
ATOM 651 N N . ALA A 1 83 ? 7.331 9.254 -0.658 1.00 96.19 83 ALA A N 1
ATOM 652 C CA . ALA A 1 83 ? 8.520 9.500 0.151 1.00 96.19 83 ALA A CA 1
ATOM 653 C C . ALA A 1 83 ? 9.237 8.189 0.504 1.00 96.19 83 ALA A C 1
ATOM 655 O O . ALA A 1 83 ? 10.440 8.092 0.276 1.00 96.19 83 ALA A O 1
ATOM 656 N N . ASP A 1 84 ? 8.490 7.182 0.962 1.00 96.44 84 ASP A N 1
ATOM 657 C CA . ASP A 1 84 ? 9.026 5.868 1.322 1.00 96.44 84 ASP A CA 1
ATOM 658 C C . ASP A 1 84 ? 9.649 5.184 0.079 1.00 96.44 84 ASP A C 1
ATOM 660 O O . ASP A 1 84 ? 10.784 4.712 0.123 1.00 96.44 84 ASP A O 1
ATOM 664 N N . VAL A 1 85 ? 8.975 5.209 -1.084 1.00 96.38 85 VAL A N 1
ATOM 665 C CA . VAL A 1 85 ? 9.534 4.693 -2.354 1.00 96.38 85 VAL A CA 1
ATOM 666 C C . VAL A 1 85 ? 10.829 5.423 -2.722 1.00 96.38 85 VAL A C 1
ATOM 668 O O . VAL A 1 85 ? 11.821 4.775 -3.047 1.00 96.38 85 VAL A O 1
ATOM 671 N N . LEU A 1 86 ? 10.848 6.758 -2.661 1.00 95.38 86 LEU A N 1
ATOM 672 C CA . LEU A 1 86 ? 12.035 7.565 -2.968 1.00 95.38 86 LEU A CA 1
ATOM 673 C C . LEU A 1 86 ? 13.211 7.264 -2.034 1.00 95.38 86 LEU A C 1
ATOM 675 O O . LEU A 1 86 ? 14.355 7.257 -2.484 1.00 95.38 86 LEU A O 1
ATOM 679 N N . GLU A 1 87 ? 12.949 7.042 -0.748 1.00 95.56 87 GLU A N 1
ATOM 680 C CA . GLU A 1 87 ? 13.968 6.645 0.224 1.00 95.56 87 GLU A CA 1
ATOM 681 C C . GLU A 1 87 ? 14.578 5.290 -0.145 1.00 95.56 87 GLU A C 1
ATOM 683 O O . GLU A 1 87 ? 15.800 5.167 -0.233 1.00 95.56 87 GLU A O 1
ATOM 688 N N . HIS A 1 88 ? 13.747 4.298 -0.470 1.00 94.75 88 HIS A N 1
ATOM 689 C CA . HIS A 1 88 ? 14.239 2.991 -0.898 1.00 94.75 88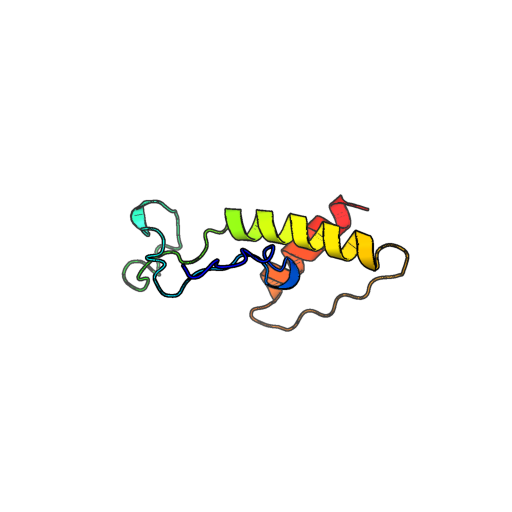 HIS A CA 1
ATOM 690 C C . HIS A 1 88 ? 14.985 3.036 -2.238 1.00 94.75 88 HIS A C 1
ATOM 692 O O . HIS A 1 88 ? 16.007 2.370 -2.368 1.00 94.75 88 HIS A O 1
ATOM 698 N N . LEU A 1 89 ? 14.545 3.844 -3.210 1.00 93.94 89 LEU A N 1
ATOM 699 C CA . LEU A 1 89 ? 15.267 4.032 -4.477 1.00 93.94 89 LEU A CA 1
ATOM 700 C C . LEU A 1 89 ? 16.676 4.603 -4.249 1.00 93.94 89 LEU A C 1
ATOM 702 O O . LEU A 1 89 ? 17.637 4.108 -4.831 1.00 93.94 89 LEU A O 1
ATOM 706 N N . LYS A 1 90 ? 16.819 5.595 -3.358 1.00 89.62 90 LYS A N 1
ATOM 707 C CA . LYS A 1 90 ? 18.126 6.173 -2.993 1.00 89.62 90 LYS A CA 1
ATOM 708 C C . LYS A 1 90 ? 19.052 5.169 -2.314 1.00 89.62 90 LYS A C 1
ATOM 710 O O . LYS A 1 90 ? 20.255 5.250 -2.509 1.00 89.62 90 LYS A O 1
ATOM 715 N N . ASN A 1 91 ? 18.497 4.243 -1.535 1.00 86.44 91 ASN A N 1
ATOM 716 C CA . ASN A 1 91 ? 19.267 3.227 -0.813 1.00 86.44 91 ASN A CA 1
ATOM 717 C C . ASN A 1 91 ? 19.711 2.048 -1.700 1.00 86.44 91 ASN A C 1
ATOM 719 O O . ASN A 1 91 ? 20.516 1.231 -1.258 1.00 86.44 91 ASN A O 1
ATOM 723 N N . ILE A 1 92 ? 19.160 1.925 -2.913 1.00 82.62 92 ILE A N 1
ATOM 724 C CA . ILE A 1 92 ? 19.539 0.901 -3.903 1.00 82.62 92 ILE A CA 1
ATOM 725 C C . ILE A 1 92 ? 20.621 1.424 -4.864 1.00 82.62 92 ILE A C 1
ATOM 727 O O . ILE A 1 92 ? 21.363 0.617 -5.426 1.00 82.62 92 ILE A O 1
ATOM 731 N N . SER A 1 93 ? 20.674 2.747 -5.066 1.00 60.97 93 SER A N 1
ATOM 732 C CA . SER A 1 93 ? 21.644 3.426 -5.934 1.00 60.97 93 SER A CA 1
ATOM 733 C C . SER A 1 93 ? 23.066 3.437 -5.381 1.00 60.97 93 SER A C 1
ATOM 735 O O . SER A 1 93 ? 23.255 3.340 -4.150 1.00 60.97 93 SER A O 1
#

Nearest PDB structures (foldseek):
  4rad-assembly2_G  TM=9.970E-01  e=1.499E-05  Homo sapiens
  1bzy-assembly1_D  TM=9.979E-01  e=2.337E-05  Homo sapiens
  5brn-assembly1_C  TM=9.481E-01  e=1.701E-05  Homo sapiens
  4rab-assembly1_B  TM=9.964E-01  e=3.884E-05  Homo sapiens
  1z7g-assembly1_A-2  TM=9.531E-01  e=3.013E-05  Homo sapiens

Foldseek 3Di:
DDDPPPDDDDCVVPDDDDPPRPAAAPVVDDDDPVCVPVDDHHRDDPVNLLVSLLVVLVVCCVVDVVDDDDDDADDDVRPVSSVSNVVS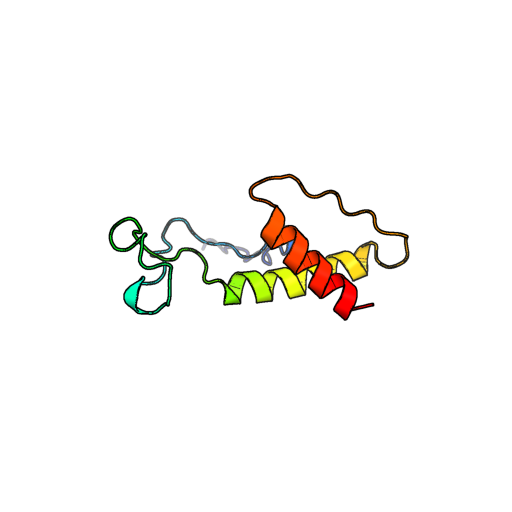NVVVD

InterPro domains:
  IPR029057 Phosphoribosyltransferase-like [G3DSA:3.40.50.2020] (1-93)
  IPR029057 Phosphoribosyltransferase-like [SSF53271] (12-90)
  IPR050408 Hypoxanthine-guanine phosphoribosyltransferase [PTHR43340] (15-92)

Radius of gyration: 17.71 Å; Cα contacts (8 Å, |Δi|>4): 39; chains: 1; bounding box: 35×50×37 Å

pLDDT: mean 90.44, std 13.32, range [35.97, 97.94]

Secondary structure (DSSP, 8-state):
------PPP-GGG-S---TT---B-GGGS---GGGTTT---BSS-HHHHHHHHHHHHHHHHHHHTTSPPPP---TTTTHHHHHHHHHHHHHH-

Solvent-accessible surface area (backbone atoms only — not comparable to full-atom values): 6250 Å² total; per-residue (Å²): 134,85,80,79,77,82,71,79,81,66,74,89,71,58,86,82,79,57,94,83,60,83,51,41,68,55,90,82,55,91,72,70,74,94,47,71,87,77,63,90,52,41,80,73,56,71,66,62,53,51,58,49,38,49,53,48,27,52,53,49,45,72,75,52,55,93,50,92,81,84,86,84,75,61,74,75,86,35,52,63,62,49,50,55,33,52,53,42,42,60,73,73,104

Sequence (93 aa):
MVWSTEEAPDCGRGVVITDNWPGYDLNLFTYPQHCYGDLKYVLIPQGIIVDRIERLAKDIMKDIGYCDIMVLCVLQGGYKCCADVLEHLKNIS

Organism: Sciurus carolinensis (NCBI:txid30640)

Mean predicted aligned error: 6.23 Å